Protein AF-A0A944BRL7-F1 (afdb_monomer_lite)

Radius of gyration: 16.15 Å; chains: 1; bounding box: 33×27×40 Å

Structure (mmCIF, N/CA/C/O backbone):
data_AF-A0A944BRL7-F1
#
_entry.id   AF-A0A944BRL7-F1
#
loop_
_atom_site.group_PDB
_atom_site.id
_atom_site.type_symbol
_atom_site.label_atom_id
_atom_site.label_alt_id
_atom_site.label_comp_id
_atom_site.label_asym_id
_atom_site.label_entity_id
_atom_site.label_seq_id
_atom_site.pdbx_PDB_ins_code
_atom_site.Cartn_x
_atom_site.Cartn_y
_atom_site.Cartn_z
_atom_site.occupancy
_atom_site.B_iso_or_equiv
_atom_site.auth_seq_id
_atom_site.auth_comp_id
_atom_site.auth_asym_id
_atom_site.auth_atom_id
_atom_site.pdbx_PDB_model_num
ATOM 1 N N . VAL A 1 1 ? 5.899 6.233 -6.248 1.00 95.56 1 VAL A N 1
ATOM 2 C CA . VAL A 1 1 ? 4.416 6.273 -6.319 1.00 95.56 1 VAL A CA 1
ATOM 3 C C . VAL A 1 1 ? 3.922 5.083 -7.126 1.00 95.56 1 VAL A C 1
ATOM 5 O O . VAL A 1 1 ? 4.526 4.786 -8.147 1.00 95.56 1 VAL A O 1
ATOM 8 N N . LEU A 1 2 ? 2.880 4.373 -6.679 1.00 96.81 2 LEU A N 1
ATOM 9 C CA . LEU A 1 2 ? 2.272 3.292 -7.467 1.00 96.81 2 LEU A CA 1
ATOM 10 C C . LEU A 1 2 ? 1.339 3.890 -8.526 1.00 96.81 2 LEU A C 1
ATOM 12 O O . LEU A 1 2 ? 0.418 4.630 -8.188 1.00 96.81 2 LEU A O 1
ATOM 16 N N . CYS A 1 3 ? 1.575 3.568 -9.796 1.00 96.88 3 CYS A N 1
ATOM 17 C CA . CYS A 1 3 ? 0.838 4.137 -10.934 1.00 96.88 3 CYS A CA 1
ATOM 18 C C . CYS A 1 3 ? 0.059 3.087 -11.734 1.00 96.88 3 CYS A C 1
ATOM 20 O O . CYS A 1 3 ? -0.658 3.432 -12.670 1.00 96.88 3 CYS A O 1
ATOM 22 N N . GLY A 1 4 ? 0.229 1.807 -11.414 1.00 97.25 4 GLY A N 1
ATOM 23 C CA . GLY A 1 4 ? -0.461 0.712 -12.081 1.00 97.25 4 GLY A CA 1
ATOM 24 C C . GLY A 1 4 ? -0.081 -0.636 -11.490 1.00 97.25 4 GLY A C 1
ATOM 25 O O . GLY A 1 4 ? 0.961 -0.769 -10.845 1.00 97.25 4 GLY A O 1
ATOM 26 N N . VAL A 1 5 ? -0.929 -1.625 -11.743 1.00 97.88 5 VAL A N 1
ATOM 27 C CA . VAL A 1 5 ? -0.745 -3.017 -11.338 1.00 97.88 5 VAL A CA 1
ATOM 28 C C . VAL A 1 5 ? -1.090 -3.918 -12.518 1.00 97.88 5 VAL A C 1
ATOM 30 O O . VAL A 1 5 ? -2.006 -3.620 -13.285 1.00 97.88 5 VAL A O 1
ATOM 33 N N . ASP A 1 6 ? -0.313 -4.978 -12.684 1.00 98.25 6 ASP A N 1
ATOM 34 C CA . ASP A 1 6 ? -0.582 -6.071 -13.614 1.00 98.25 6 ASP A CA 1
ATOM 35 C C . ASP A 1 6 ? -1.240 -7.209 -12.824 1.00 98.25 6 ASP A C 1
ATOM 37 O O . ASP A 1 6 ? -0.658 -7.667 -11.835 1.00 98.25 6 ASP A O 1
ATOM 41 N N . LEU A 1 7 ? -2.449 -7.617 -13.218 1.00 98.25 7 LEU A N 1
ATOM 42 C CA . LEU A 1 7 ? -3.236 -8.641 -12.530 1.00 98.25 7 LEU A CA 1
ATOM 43 C C . LEU A 1 7 ? -3.296 -9.922 -13.366 1.00 98.25 7 LEU A C 1
ATOM 45 O O . LEU A 1 7 ? -3.638 -9.885 -14.547 1.00 98.25 7 LEU A O 1
ATOM 49 N N . VAL A 1 8 ? -3.031 -11.059 -12.726 1.00 98.06 8 VAL A N 1
ATOM 50 C CA . VAL A 1 8 ? -3.260 -12.401 -13.276 1.00 98.06 8 VAL A CA 1
ATOM 51 C C . VAL A 1 8 ? -4.194 -13.124 -12.316 1.00 98.06 8 VAL A C 1
ATOM 53 O O . VAL A 1 8 ? -3.890 -13.222 -11.130 1.00 98.06 8 VAL A O 1
ATOM 56 N N . ASP A 1 9 ? -5.347 -13.580 -12.808 1.00 97.31 9 ASP A N 1
ATOM 57 C CA . ASP A 1 9 ? -6.398 -14.200 -11.986 1.00 97.31 9 ASP A CA 1
ATOM 58 C C . ASP A 1 9 ? -6.798 -13.332 -10.772 1.00 97.31 9 ASP A C 1
ATOM 60 O O . ASP A 1 9 ? -6.904 -13.820 -9.646 1.00 97.31 9 ASP A O 1
ATOM 64 N N . GLU A 1 10 ? -6.970 -12.022 -10.998 1.00 96.94 10 GLU A N 1
ATOM 65 C CA . GLU A 1 10 ? -7.275 -11.001 -9.975 1.00 96.94 10 GLU A CA 1
ATOM 66 C C . GLU A 1 10 ? -6.203 -10.828 -8.880 1.00 96.94 10 GLU A C 1
ATOM 68 O O . GLU A 1 10 ? -6.436 -10.155 -7.875 1.00 96.94 10 GLU A O 1
ATOM 73 N N . LYS A 1 11 ? -5.002 -11.392 -9.067 1.00 97.31 11 LYS A N 1
ATOM 74 C CA . LYS A 1 11 ? -3.873 -11.246 -8.140 1.00 97.31 11 LYS A CA 1
ATOM 75 C C . LYS A 1 11 ? -2.762 -10.382 -8.737 1.00 97.31 11 LYS A C 1
ATOM 77 O O . LYS A 1 11 ? -2.444 -10.547 -9.918 1.00 97.31 11 LYS A O 1
ATOM 82 N N . PRO A 1 12 ? -2.131 -9.495 -7.949 1.00 97.88 12 PRO A N 1
ATOM 83 C CA . PRO A 1 12 ? -0.991 -8.720 -8.415 1.00 97.88 12 PRO A CA 1
ATOM 84 C C . PRO A 1 12 ? 0.179 -9.617 -8.819 1.00 97.88 12 PRO A C 1
ATOM 86 O O . PRO A 1 12 ? 0.612 -10.486 -8.067 1.00 97.88 12 PRO A O 1
ATOM 89 N N . LEU A 1 13 ? 0.719 -9.379 -10.011 1.00 98.19 13 LEU A N 1
ATOM 90 C CA . LEU A 1 13 ? 1.982 -9.969 -10.453 1.00 98.19 13 LEU A CA 1
ATOM 91 C C . LEU A 1 13 ? 3.138 -8.973 -10.292 1.00 98.19 13 LEU A C 1
ATOM 93 O O . LEU A 1 13 ? 4.248 -9.333 -9.884 1.00 98.19 13 LEU A O 1
ATOM 97 N N . ARG A 1 14 ? 2.888 -7.709 -10.649 1.00 97.88 14 ARG A N 1
ATOM 98 C CA . ARG A 1 14 ? 3.872 -6.623 -10.596 1.00 97.88 14 ARG A CA 1
ATOM 99 C C . ARG A 1 14 ? 3.210 -5.250 -10.575 1.00 97.88 14 ARG A C 1
ATOM 101 O O . ARG A 1 14 ? 2.110 -5.056 -11.089 1.00 97.88 14 ARG A O 1
ATOM 108 N N . TRP A 1 15 ? 3.953 -4.281 -10.065 1.00 98.19 15 TRP A N 1
ATOM 109 C CA . TRP A 1 15 ? 3.545 -2.899 -9.874 1.00 98.19 15 TRP A CA 1
ATOM 110 C C . TRP A 1 15 ? 4.404 -1.964 -10.715 1.00 98.19 15 TRP A C 1
ATOM 112 O O . TRP A 1 15 ? 5.630 -2.102 -10.767 1.00 98.19 15 TRP A O 1
ATOM 122 N N . LYS A 1 16 ? 3.771 -0.974 -11.343 1.00 97.31 16 LYS A N 1
ATOM 123 C CA . LYS A 1 16 ? 4.461 0.147 -11.986 1.00 97.31 16 LYS A CA 1
ATOM 124 C C . LYS A 1 16 ? 4.698 1.240 -10.951 1.00 97.31 16 LYS A C 1
ATOM 126 O O . LYS A 1 16 ? 3.743 1.753 -10.364 1.00 97.31 16 LYS A O 1
ATOM 131 N N . VAL A 1 17 ? 5.957 1.624 -10.776 1.00 97.06 17 VAL A N 1
ATOM 132 C CA . VAL A 1 17 ? 6.389 2.592 -9.766 1.00 97.06 17 VAL A CA 1
ATOM 133 C C . VAL A 1 17 ? 7.007 3.807 -10.445 1.00 97.06 17 VAL A C 1
ATOM 135 O O . VAL A 1 17 ? 7.982 3.675 -11.176 1.00 97.06 17 VAL A O 1
ATOM 138 N N . GLU A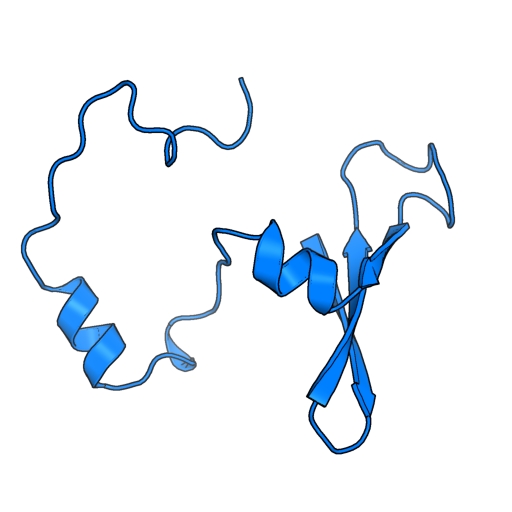 1 18 ? 6.460 4.991 -10.204 1.00 96.00 18 GLU A N 1
ATOM 139 C CA . GLU A 1 18 ? 7.101 6.264 -10.543 1.00 96.00 18 GLU A CA 1
ATOM 140 C C . GLU A 1 18 ? 8.070 6.665 -9.430 1.00 96.00 18 GLU A C 1
ATOM 142 O O . GLU A 1 18 ? 7.683 6.700 -8.253 1.00 96.00 18 GLU A O 1
ATOM 147 N N . ASN A 1 19 ? 9.316 6.958 -9.793 1.00 94.00 19 ASN A N 1
ATOM 148 C CA . ASN A 1 19 ? 10.325 7.461 -8.868 1.00 94.00 19 ASN A CA 1
ATOM 149 C C . ASN A 1 19 ? 10.542 8.975 -9.051 1.00 94.00 19 ASN A C 1
ATOM 151 O O . ASN A 1 19 ? 10.187 9.542 -10.081 1.00 94.00 19 ASN A O 1
ATOM 155 N N . SER A 1 20 ? 11.136 9.642 -8.061 1.00 93.12 20 SER A N 1
ATOM 156 C CA . SER A 1 20 ? 11.341 11.099 -8.041 1.00 93.12 20 SER A CA 1
ATOM 157 C C . SER A 1 20 ? 12.725 11.551 -8.527 1.00 93.12 20 SER A C 1
ATOM 159 O O . SER A 1 20 ? 13.075 12.720 -8.390 1.00 93.12 20 SER A O 1
ATOM 161 N N . TRP A 1 21 ? 13.521 10.667 -9.136 1.00 91.56 21 TRP A N 1
ATOM 162 C CA . TRP A 1 21 ? 14.870 10.980 -9.643 1.00 91.56 21 TRP A CA 1
ATOM 163 C C . TRP A 1 21 ? 14.877 11.578 -11.063 1.00 91.56 21 TRP A C 1
ATOM 165 O O . TRP A 1 21 ? 15.884 11.542 -11.770 1.00 91.56 21 TRP A O 1
ATOM 175 N N . GLY A 1 22 ? 13.746 12.138 -11.496 1.00 89.62 22 GLY A N 1
ATOM 176 C CA . GLY A 1 22 ? 13.550 12.645 -12.852 1.00 89.62 22 GLY A CA 1
ATOM 177 C C . GLY A 1 22 ? 13.501 11.523 -13.892 1.00 89.62 22 GLY A C 1
ATOM 178 O O . GLY A 1 22 ? 13.140 10.388 -13.595 1.00 89.62 22 GLY A O 1
ATOM 179 N N . THR A 1 23 ? 13.880 11.834 -15.131 1.00 90.88 23 THR A N 1
ATOM 180 C CA . THR A 1 23 ? 13.937 10.851 -16.230 1.00 90.88 23 THR A CA 1
ATOM 181 C C . THR A 1 23 ? 15.203 9.992 -16.210 1.00 90.88 23 THR A C 1
ATOM 183 O O . THR A 1 23 ? 15.402 9.165 -17.100 1.00 90.88 23 THR A O 1
ATOM 186 N N . VAL A 1 24 ? 16.064 10.180 -15.206 1.00 81.31 24 VAL A N 1
ATOM 187 C CA . VAL A 1 24 ? 17.280 9.393 -15.007 1.00 81.31 24 VAL A CA 1
ATOM 188 C C . VAL A 1 24 ? 16.893 7.992 -14.530 1.00 81.31 24 VAL A C 1
ATOM 190 O O . VAL A 1 24 ? 16.152 7.835 -13.564 1.00 81.31 24 VAL A O 1
ATOM 193 N N . GLY A 1 25 ? 17.405 6.963 -15.208 1.00 76.06 25 GLY A N 1
ATOM 194 C CA . GLY A 1 25 ? 17.113 5.558 -14.911 1.00 76.06 25 GLY A CA 1
ATOM 195 C C . GLY A 1 25 ? 16.480 4.824 -16.094 1.00 76.06 25 GLY A C 1
ATOM 196 O O . GLY A 1 25 ? 16.603 5.241 -17.244 1.00 76.06 25 GLY A O 1
ATOM 197 N N . GLN A 1 26 ? 15.824 3.696 -15.816 1.00 76.69 26 GLN A N 1
ATOM 198 C CA . GLN A 1 26 ? 15.093 2.935 -16.835 1.00 76.69 26 GLN A CA 1
ATOM 199 C C . GLN A 1 26 ? 13.708 3.547 -17.084 1.00 76.69 26 GLN A C 1
ATOM 201 O O . GLN A 1 26 ? 13.145 4.211 -16.217 1.00 76.69 26 GLN A O 1
ATOM 206 N N . ASN A 1 27 ? 13.157 3.315 -18.279 1.00 90.25 27 ASN A N 1
ATOM 207 C CA . ASN A 1 27 ? 11.767 3.629 -18.636 1.00 90.25 27 ASN A CA 1
ATOM 208 C C . ASN A 1 27 ? 11.302 5.052 -18.255 1.00 90.25 27 ASN A C 1
ATOM 210 O O . ASN A 1 27 ? 10.193 5.218 -17.753 1.00 90.25 27 ASN A O 1
ATOM 214 N N . ASN A 1 28 ? 12.133 6.076 -18.484 1.00 92.31 28 ASN A N 1
ATOM 215 C CA . ASN A 1 28 ? 11.829 7.480 -18.165 1.00 92.31 28 ASN A CA 1
ATOM 216 C C . ASN A 1 28 ? 11.468 7.718 -16.683 1.00 92.31 28 ASN A C 1
ATOM 218 O O . ASN A 1 28 ? 10.511 8.431 -16.391 1.00 92.31 28 ASN A O 1
ATOM 222 N N . GLY A 1 29 ? 12.214 7.108 -15.755 1.00 93.62 29 GLY A N 1
ATOM 223 C CA . GLY A 1 29 ? 12.016 7.278 -14.307 1.00 93.62 29 GLY A CA 1
ATOM 224 C C . GLY A 1 29 ? 11.025 6.290 -13.680 1.00 93.62 29 GLY A C 1
ATOM 225 O O . GLY A 1 29 ? 10.729 6.379 -12.486 1.00 93.62 29 GLY A O 1
ATOM 226 N N . TYR A 1 30 ? 10.526 5.328 -14.464 1.00 95.25 30 TYR A N 1
ATOM 227 C CA . TYR A 1 30 ? 9.620 4.285 -13.991 1.00 95.25 30 TYR A CA 1
ATOM 228 C C . TYR A 1 30 ? 10.330 2.956 -13.743 1.00 95.25 30 TYR A C 1
ATOM 230 O O . TYR A 1 30 ? 11.158 2.487 -14.525 1.00 95.25 30 TYR A O 1
ATOM 238 N N . TYR A 1 31 ? 9.902 2.293 -12.678 1.00 95.25 31 TYR A N 1
ATOM 239 C CA . TYR A 1 31 ? 10.377 0.988 -12.253 1.00 95.25 31 TYR A CA 1
ATOM 240 C C . TYR A 1 31 ? 9.235 -0.026 -12.276 1.00 95.25 31 TYR A C 1
ATOM 242 O O . TYR A 1 31 ? 8.054 0.324 -12.201 1.00 95.25 31 TYR A O 1
ATOM 250 N N . ILE A 1 32 ? 9.605 -1.300 -12.384 1.00 96.12 32 ILE A N 1
ATOM 251 C CA . ILE A 1 32 ? 8.697 -2.430 -12.211 1.00 96.12 32 ILE A CA 1
ATOM 252 C C . ILE A 1 32 ? 9.111 -3.140 -10.928 1.00 96.12 32 ILE A C 1
ATOM 254 O O . ILE A 1 32 ? 10.266 -3.539 -10.788 1.00 96.12 32 ILE A O 1
ATOM 258 N N . MET A 1 33 ? 8.166 -3.297 -10.011 1.00 97.44 33 MET A N 1
ATOM 259 C CA . MET A 1 33 ? 8.353 -3.992 -8.741 1.00 97.44 33 MET A CA 1
ATOM 260 C C . MET A 1 33 ? 7.541 -5.286 -8.764 1.00 97.44 33 MET A C 1
ATOM 262 O O . MET A 1 33 ? 6.354 -5.246 -9.076 1.00 97.44 33 MET A O 1
ATOM 266 N N . SER A 1 34 ? 8.158 -6.435 -8.480 1.00 98.06 34 SER A N 1
ATOM 267 C CA . SER A 1 34 ? 7.424 -7.705 -8.385 1.00 98.06 34 SER A CA 1
ATOM 268 C C . SER A 1 34 ? 6.521 -7.726 -7.156 1.00 98.06 34 SER A C 1
ATOM 270 O O . SER A 1 34 ? 6.810 -7.052 -6.165 1.00 98.06 34 SER A O 1
ATOM 272 N N . GLU A 1 35 ? 5.475 -8.550 -7.186 1.00 97.88 35 GLU A N 1
ATOM 273 C CA . GLU A 1 35 ? 4.634 -8.759 -6.002 1.00 97.88 35 GLU A CA 1
ATOM 274 C C . GLU A 1 35 ? 5.440 -9.261 -4.797 1.00 97.88 35 GLU A C 1
ATOM 276 O O . GLU A 1 35 ? 5.348 -8.710 -3.709 1.00 97.88 35 GLU A O 1
ATOM 281 N N . SER A 1 36 ? 6.361 -10.204 -5.012 1.00 97.88 36 SER A N 1
ATOM 282 C CA . SER A 1 36 ? 7.243 -10.708 -3.950 1.00 97.88 36 SER A CA 1
ATOM 283 C C . SER A 1 36 ? 8.139 -9.636 -3.318 1.00 97.88 36 SER A C 1
ATOM 285 O O . SER A 1 36 ? 8.557 -9.772 -2.168 1.00 97.88 36 SER A O 1
ATOM 287 N N . PHE A 1 37 ? 8.474 -8.579 -4.064 1.00 98.00 37 PHE A N 1
ATOM 288 C CA . PHE A 1 37 ? 9.208 -7.446 -3.516 1.00 98.00 37 PHE A CA 1
ATOM 289 C C . PHE A 1 37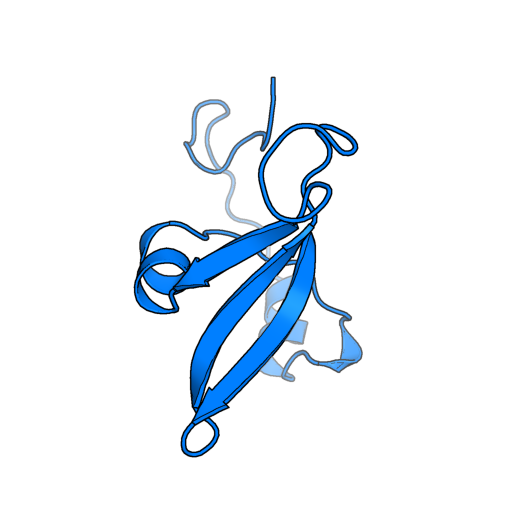 ? 8.273 -6.552 -2.703 1.00 98.00 37 PHE A C 1
ATOM 291 O O . PHE A 1 37 ? 8.659 -6.114 -1.622 1.00 98.00 37 PHE A O 1
ATOM 298 N N . PHE A 1 38 ? 7.055 -6.311 -3.202 1.00 97.56 38 PHE A N 1
ATOM 299 C CA . PHE A 1 38 ? 6.031 -5.557 -2.486 1.00 97.56 38 PHE A CA 1
ATOM 300 C C . PHE A 1 38 ? 5.762 -6.179 -1.110 1.00 97.56 38 PHE A C 1
ATOM 302 O O . PHE A 1 38 ? 5.967 -5.513 -0.100 1.00 97.56 38 PHE A O 1
ATOM 309 N N . GLU A 1 39 ? 5.445 -7.474 -1.058 1.00 96.88 39 GLU A N 1
ATOM 310 C CA . GLU A 1 39 ? 5.149 -8.185 0.195 1.00 96.88 39 GLU A CA 1
ATOM 311 C C . GLU A 1 39 ? 6.304 -8.141 1.206 1.00 96.88 39 GLU A C 1
ATOM 313 O O . GLU A 1 39 ? 6.082 -8.100 2.415 1.00 96.88 39 GLU A O 1
ATOM 318 N N . LYS A 1 40 ? 7.552 -8.176 0.725 1.00 97.19 40 LYS A N 1
ATOM 319 C CA . LYS A 1 40 ? 8.728 -8.294 1.594 1.00 97.19 40 LYS A CA 1
ATOM 320 C C . LYS A 1 40 ? 9.304 -6.953 2.045 1.00 97.19 40 LYS A C 1
ATOM 322 O O . LYS A 1 40 ? 9.928 -6.896 3.104 1.00 97.19 40 LYS A O 1
ATOM 327 N N . PHE A 1 41 ? 9.178 -5.912 1.226 1.00 96.44 41 PHE A N 1
ATOM 328 C CA . PHE A 1 41 ? 9.937 -4.670 1.400 1.00 96.44 41 PHE A CA 1
ATOM 329 C C . PHE A 1 41 ? 9.085 -3.398 1.367 1.00 96.44 41 PHE A C 1
ATOM 331 O O . PHE A 1 41 ? 9.625 -2.317 1.606 1.00 96.44 41 PHE A O 1
ATOM 338 N N . VAL A 1 42 ? 7.781 -3.486 1.089 1.00 95.75 42 VAL A N 1
ATOM 339 C CA . VAL A 1 42 ? 6.867 -2.345 1.221 1.00 95.75 42 VAL A CA 1
ATOM 340 C C . VAL A 1 42 ? 6.156 -2.429 2.564 1.00 95.75 42 VAL A C 1
ATOM 342 O O . VAL A 1 42 ? 5.444 -3.381 2.853 1.00 95.75 42 VAL A O 1
ATOM 345 N N . PHE A 1 43 ? 6.348 -1.398 3.382 1.00 93.62 43 PHE A N 1
ATOM 346 C CA . PHE A 1 43 ? 5.839 -1.359 4.754 1.00 93.62 43 PHE A CA 1
ATOM 347 C C . PHE A 1 43 ? 4.599 -0.483 4.919 1.00 93.62 43 PHE A C 1
ATOM 349 O O . PHE A 1 43 ? 3.816 -0.684 5.840 1.00 93.62 43 PHE A O 1
ATOM 356 N N . GLN A 1 44 ? 4.434 0.523 4.059 1.00 93.75 44 GLN A N 1
ATOM 357 C CA . GLN A 1 44 ? 3.388 1.529 4.195 1.00 93.75 44 GLN A CA 1
ATOM 358 C C . GLN A 1 44 ? 2.833 1.914 2.825 1.00 93.75 44 GLN A C 1
ATOM 360 O O . GLN A 1 44 ? 3.570 2.057 1.847 1.00 93.75 44 GLN A O 1
ATOM 365 N N . ALA A 1 45 ? 1.522 2.132 2.777 1.00 94.19 45 ALA A N 1
ATOM 366 C CA . ALA A 1 45 ? 0.824 2.696 1.635 1.00 94.19 45 ALA A CA 1
ATOM 367 C C . ALA A 1 45 ? -0.229 3.693 2.124 1.00 94.19 45 ALA A C 1
ATOM 369 O O . ALA A 1 45 ? -0.833 3.517 3.179 1.00 94.19 45 ALA A O 1
ATOM 370 N N . ALA A 1 46 ? -0.470 4.735 1.333 1.00 95.44 46 ALA A N 1
ATOM 371 C CA . ALA A 1 46 ? -1.526 5.703 1.590 1.00 95.44 46 ALA A CA 1
ATOM 372 C C . ALA A 1 46 ? -2.657 5.501 0.579 1.00 95.44 46 ALA A C 1
ATOM 374 O O . ALA A 1 46 ? -2.449 5.607 -0.632 1.00 95.44 46 ALA A O 1
ATOM 375 N N . ILE A 1 47 ? -3.865 5.240 1.078 1.00 96.25 47 ILE A N 1
ATOM 376 C CA . ILE A 1 47 ? -5.075 5.107 0.261 1.00 96.25 47 ILE A CA 1
ATOM 377 C C . ILE A 1 47 ? -6.176 6.035 0.782 1.00 96.25 47 ILE A C 1
ATOM 379 O O . ILE A 1 47 ? -6.106 6.584 1.881 1.00 96.25 47 ILE A O 1
ATOM 383 N N . LYS A 1 48 ? -7.216 6.257 -0.027 1.00 97.31 48 LYS A N 1
ATOM 384 C CA . LYS A 1 48 ? -8.356 7.091 0.382 1.00 97.31 48 LYS A CA 1
ATOM 385 C C . LYS A 1 48 ? -9.178 6.362 1.449 1.00 97.31 48 LYS A C 1
ATOM 387 O O . LYS A 1 48 ? -9.556 5.218 1.225 1.00 97.31 48 LYS A O 1
ATOM 392 N N . LYS A 1 49 ? -9.579 7.075 2.510 1.00 96.75 49 LYS A N 1
ATOM 393 C CA . LYS A 1 49 ? -10.415 6.547 3.613 1.00 96.75 49 LYS A CA 1
ATOM 394 C C . LYS A 1 49 ? -11.672 5.797 3.157 1.00 96.75 49 LYS A C 1
ATOM 396 O O . LYS A 1 49 ? -12.092 4.864 3.813 1.00 96.75 49 LYS A O 1
ATOM 401 N N . LYS A 1 50 ? -12.261 6.171 2.013 1.00 97.56 50 LYS A N 1
ATOM 402 C CA . LYS A 1 50 ? -13.442 5.491 1.447 1.00 97.56 50 LYS A CA 1
ATOM 403 C C . LYS A 1 50 ? -13.222 4.013 1.083 1.00 97.56 50 LYS A C 1
ATOM 405 O O . LYS A 1 50 ? -14.187 3.349 0.734 1.00 97.56 50 LYS A O 1
ATOM 410 N N . TYR A 1 51 ? -11.971 3.552 1.048 1.00 97.44 51 TYR A N 1
ATOM 411 C CA . TYR A 1 51 ? -11.619 2.157 0.781 1.00 97.44 51 TYR A CA 1
ATOM 412 C C . TYR A 1 51 ? -11.385 1.346 2.058 1.00 97.44 51 TYR A C 1
ATOM 414 O O . TYR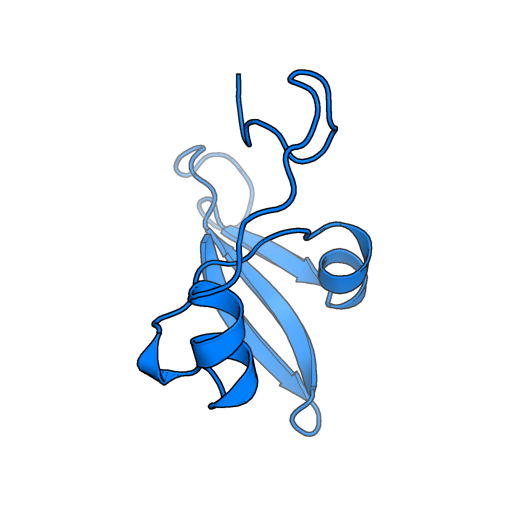 A 1 51 ? -11.129 0.155 1.954 1.00 97.44 51 TYR A O 1
ATOM 422 N N . PHE A 1 52 ? -11.449 1.980 3.232 1.00 97.31 52 PHE A N 1
ATOM 423 C CA . PHE A 1 52 ? -11.310 1.284 4.504 1.00 97.31 52 PHE A CA 1
ATOM 424 C C . PHE A 1 52 ? -12.603 0.540 4.835 1.00 97.31 52 PHE A C 1
ATOM 426 O O . PHE A 1 52 ? -13.708 1.009 4.545 1.00 97.31 52 PHE A O 1
ATOM 433 N N . THR A 1 53 ? -12.444 -0.607 5.473 1.00 97.69 53 THR A N 1
ATOM 434 C CA . THR A 1 53 ? -13.505 -1.337 6.162 1.00 97.69 53 THR A CA 1
ATOM 435 C C . THR A 1 53 ? -13.973 -0.570 7.404 1.00 97.69 53 THR A C 1
ATOM 437 O O . THR A 1 53 ? -13.304 0.338 7.898 1.00 97.69 53 THR A O 1
ATOM 440 N N . GLU A 1 54 ? -15.136 -0.937 7.946 1.00 97.56 54 GLU A N 1
ATOM 441 C CA . GLU A 1 54 ? -15.627 -0.344 9.198 1.00 97.56 54 GLU A CA 1
ATOM 442 C C . GLU A 1 54 ? -14.687 -0.605 10.385 1.00 97.56 54 GLU A C 1
ATOM 444 O O . GLU A 1 54 ? -14.578 0.236 11.274 1.00 97.56 54 GLU A O 1
ATOM 449 N N . GLU A 1 55 ? -14.010 -1.755 10.399 1.00 97.50 55 GLU A N 1
ATOM 450 C CA . GLU A 1 55 ? -13.027 -2.119 11.423 1.00 97.50 55 GLU A CA 1
ATOM 451 C C . GLU A 1 55 ? -11.799 -1.204 11.364 1.00 97.50 55 GLU A C 1
ATOM 453 O O . GLU A 1 55 ? -11.436 -0.595 12.367 1.00 97.50 55 GLU A O 1
ATOM 458 N N . GLU A 1 56 ? -11.222 -1.012 10.176 1.00 96.75 56 GLU A N 1
ATOM 459 C CA . GLU A 1 56 ? -10.079 -0.111 9.978 1.00 96.75 56 GLU A CA 1
ATOM 460 C C . GLU A 1 56 ? -10.429 1.349 10.297 1.00 96.75 56 GLU A C 1
ATOM 462 O O . GLU A 1 56 ? -9.592 2.085 10.813 1.00 96.75 56 GLU A O 1
ATOM 467 N N . LEU A 1 57 ? -11.663 1.789 10.018 1.00 97.06 57 LEU A N 1
ATOM 468 C CA . LEU A 1 57 ? -12.117 3.131 10.395 1.00 97.06 57 LEU A CA 1
ATOM 469 C C . LEU A 1 57 ? -12.203 3.308 11.913 1.00 97.06 57 LEU A C 1
ATOM 471 O O . LEU A 1 57 ? -11.817 4.366 12.403 1.00 97.06 57 LEU A O 1
ATOM 475 N N . LYS A 1 58 ? -12.667 2.291 12.649 1.00 96.88 58 LYS A N 1
ATOM 476 C CA . LYS A 1 58 ? -12.695 2.316 14.121 1.00 96.88 58 LYS A CA 1
ATOM 477 C C . LYS A 1 58 ? -11.292 2.287 14.717 1.00 96.88 58 LYS A C 1
ATOM 479 O O . LYS A 1 58 ? -11.041 3.015 15.669 1.00 96.88 58 LYS A O 1
ATOM 484 N N . A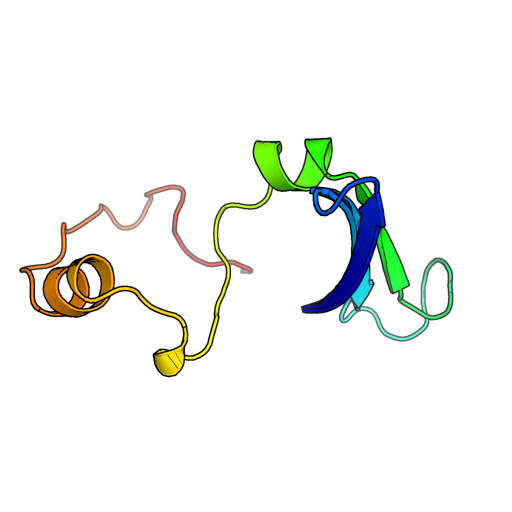LA A 1 59 ? -10.367 1.533 14.123 1.00 95.88 59 ALA A N 1
ATOM 485 C CA . ALA A 1 59 ? -8.974 1.489 14.569 1.00 95.88 59 ALA A CA 1
ATOM 486 C C . ALA A 1 59 ? -8.290 2.874 14.532 1.00 95.88 59 ALA A C 1
ATOM 488 O O . ALA A 1 59 ? -7.382 3.138 15.313 1.00 95.88 59 ALA A O 1
ATOM 489 N N . LEU A 1 60 ? -8.743 3.795 13.669 1.00 94.62 60 LEU A N 1
ATOM 490 C CA . LEU A 1 60 ? -8.250 5.181 13.649 1.00 94.62 60 LEU A CA 1
ATOM 491 C C . LEU A 1 60 ? -8.667 6.011 14.876 1.00 94.62 60 LEU A C 1
ATOM 493 O O . LEU A 1 60 ? -8.113 7.092 15.078 1.00 94.62 60 LEU A O 1
ATOM 497 N N . GLU A 1 61 ? -9.667 5.566 15.636 1.00 96.06 61 GLU A N 1
ATOM 498 C CA . GLU 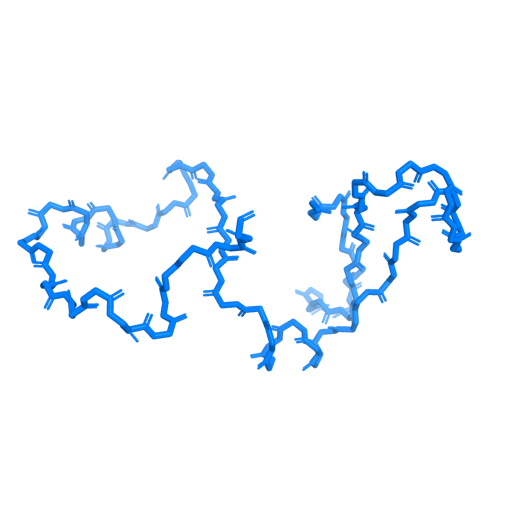A 1 61 ? -10.181 6.252 16.830 1.00 96.06 61 GLU A CA 1
ATOM 499 C C . GLU A 1 61 ? -9.506 5.765 18.122 1.00 96.06 61 GLU A C 1
ATOM 501 O O . GLU A 1 61 ? -9.701 6.358 19.183 1.00 96.06 61 GLU A O 1
ATOM 506 N N . GLU A 1 62 ? -8.714 4.694 18.040 1.00 97.00 62 GLU A N 1
ATOM 507 C CA . GLU A 1 62 ? -8.007 4.115 19.179 1.00 97.00 62 GLU A CA 1
ATOM 508 C C . GLU A 1 62 ? -6.823 4.985 19.625 1.00 97.00 62 GLU A C 1
ATOM 510 O O . GLU A 1 62 ? -6.256 5.772 18.861 1.00 97.00 62 GLU A O 1
ATOM 515 N N . GLU A 1 63 ? -6.429 4.838 20.892 1.00 97.31 63 GLU A N 1
ATOM 516 C CA . GLU A 1 63 ? -5.222 5.485 21.401 1.00 97.31 63 GLU A CA 1
ATOM 517 C C . GLU A 1 63 ? -3.988 4.919 20.670 1.00 97.31 63 GLU A C 1
ATOM 519 O O . GLU A 1 63 ? -3.772 3.703 20.676 1.00 97.31 63 GLU A O 1
ATOM 524 N N . PRO A 1 64 ? -3.161 5.765 20.025 1.00 95.31 64 PRO A N 1
ATOM 525 C CA . PRO A 1 64 ? -2.033 5.282 19.245 1.00 95.31 64 PRO A CA 1
ATOM 526 C C . PRO A 1 64 ? -0.960 4.678 20.151 1.00 95.31 64 PRO A C 1
ATOM 528 O O . PRO A 1 64 ? -0.618 5.220 21.203 1.00 95.31 64 PRO A O 1
ATOM 531 N N . THR A 1 65 ? -0.347 3.586 19.696 1.00 94.38 65 THR A N 1
ATOM 532 C CA . THR A 1 65 ? 0.830 3.032 20.371 1.00 94.38 65 THR A CA 1
ATOM 533 C C . THR A 1 65 ? 2.019 3.972 20.189 1.00 94.38 65 THR A C 1
ATOM 535 O O . THR A 1 65 ? 2.446 4.239 19.065 1.00 94.38 65 THR A O 1
ATOM 538 N N . LEU A 1 66 ? 2.573 4.467 21.298 1.00 94.81 66 LEU A N 1
ATOM 539 C CA . LEU A 1 66 ? 3.767 5.306 21.274 1.00 94.81 66 LEU A CA 1
ATOM 540 C C . LEU A 1 66 ? 5.015 4.449 21.051 1.00 94.81 66 LEU A C 1
ATOM 542 O O . LEU A 1 66 ? 5.358 3.600 21.873 1.00 94.81 66 LEU A O 1
ATOM 546 N N . LEU A 1 67 ? 5.708 4.711 19.947 1.00 93.81 67 LEU A N 1
ATOM 547 C CA . LEU A 1 67 ? 6.979 4.082 19.608 1.00 93.81 67 LEU A CA 1
ATOM 548 C C . LEU A 1 67 ? 8.155 4.993 19.992 1.00 93.81 67 LEU A C 1
ATOM 550 O O . LEU A 1 67 ? 8.006 6.220 20.026 1.00 93.81 67 LEU A O 1
ATOM 554 N N . PRO A 1 68 ? 9.332 4.422 20.308 1.00 93.38 68 PRO A N 1
ATOM 555 C CA . PRO A 1 68 ? 10.513 5.221 20.590 1.00 93.38 68 PRO A CA 1
ATOM 556 C C . PRO A 1 68 ? 10.965 6.003 19.342 1.00 93.38 68 PRO A C 1
ATOM 558 O O . PRO A 1 68 ? 10.755 5.545 18.221 1.00 93.38 68 PRO A O 1
ATOM 561 N N . PRO A 1 69 ? 11.676 7.136 19.501 1.00 91.56 69 PRO A N 1
ATOM 562 C CA . PRO A 1 69 ? 12.143 7.939 18.365 1.00 91.56 69 PRO A CA 1
ATOM 563 C C . PRO A 1 69 ? 13.066 7.216 17.370 1.00 91.56 69 PRO A C 1
ATOM 565 O O . PRO A 1 69 ? 13.252 7.696 16.260 1.00 91.56 69 PRO A O 1
ATOM 568 N N . TRP A 1 70 ? 13.678 6.099 17.773 1.00 91.75 70 TRP A N 1
ATOM 569 C CA . TRP A 1 70 ? 14.584 5.286 16.951 1.00 91.75 70 TRP A CA 1
ATOM 570 C C . TRP A 1 70 ? 13.923 4.014 16.400 1.00 91.75 70 TRP A C 1
ATOM 572 O O . TRP A 1 70 ? 14.623 3.116 15.928 1.00 91.75 70 TRP A O 1
ATOM 582 N N . ASP A 1 71 ? 12.600 3.894 16.514 1.00 93.75 71 ASP A N 1
ATOM 583 C CA . ASP A 1 71 ? 11.868 2.792 15.902 1.00 93.75 71 ASP A CA 1
ATOM 584 C C . ASP A 1 71 ? 12.082 2.787 14.373 1.00 93.75 71 ASP A C 1
ATOM 586 O O . ASP A 1 71 ? 12.074 3.855 13.751 1.00 93.75 71 ASP A O 1
ATOM 590 N N . PRO A 1 72 ? 12.296 1.618 13.739 1.00 89.69 72 PRO A N 1
ATOM 591 C CA . PRO A 1 72 ? 12.544 1.541 12.300 1.00 89.69 72 PRO A CA 1
ATOM 592 C C . PRO A 1 72 ? 11.363 2.016 11.437 1.00 89.69 72 PRO A C 1
ATOM 594 O O . PRO A 1 72 ? 11.573 2.303 10.260 1.00 89.69 72 PRO A O 1
ATOM 597 N N . PHE A 1 73 ? 10.148 2.149 11.985 1.00 88.62 73 PHE A N 1
ATOM 598 C CA . PHE A 1 73 ? 8.990 2.742 11.300 1.00 88.62 73 PHE A CA 1
ATOM 599 C C . PHE A 1 73 ? 8.957 4.282 11.387 1.00 88.62 73 PHE A C 1
ATOM 601 O O . PHE A 1 73 ? 7.895 4.890 11.536 1.00 88.62 73 PHE A O 1
ATOM 608 N N . GLY A 1 74 ? 10.131 4.910 11.305 1.00 79.75 74 GLY A N 1
ATOM 609 C CA . GLY A 1 74 ? 10.325 6.358 11.346 1.00 79.75 74 GLY A CA 1
ATOM 610 C C . GLY A 1 74 ? 10.199 7.049 9.982 1.00 79.75 74 GLY A C 1
ATOM 611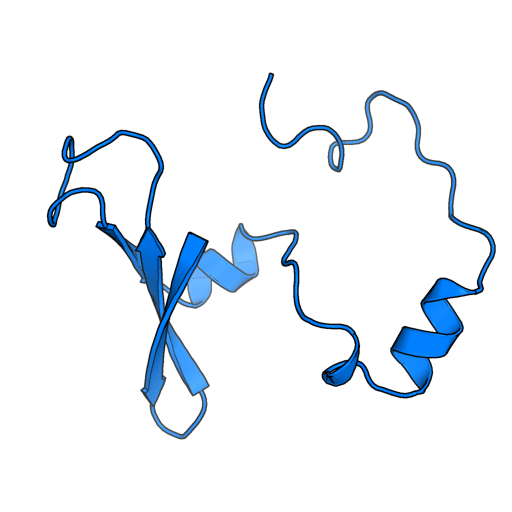 O O . GLY A 1 74 ? 9.293 6.782 9.192 1.00 79.75 74 GLY A O 1
ATOM 612 N N . THR A 1 75 ? 11.094 7.999 9.709 1.00 73.69 75 THR A N 1
ATOM 613 C CA . THR A 1 75 ? 11.075 8.824 8.494 1.00 73.69 75 THR A CA 1
ATOM 614 C C . THR A 1 75 ? 11.415 8.019 7.234 1.00 73.69 75 THR A C 1
ATOM 616 O O . THR A 1 75 ? 12.294 7.165 7.230 1.00 73.69 75 THR A O 1
ATOM 619 N N . LEU A 1 76 ? 10.717 8.308 6.128 1.00 65.44 76 LEU A N 1
ATOM 620 C CA . LEU A 1 76 ? 10.919 7.631 4.835 1.00 65.44 76 LEU A CA 1
ATOM 621 C C . LEU A 1 76 ? 12.168 8.114 4.070 1.00 65.44 76 LEU A C 1
ATOM 623 O O . LEU A 1 76 ? 12.606 7.454 3.130 1.00 65.44 76 LEU A O 1
ATOM 627 N N . ALA A 1 77 ? 12.711 9.269 4.442 1.00 55.75 77 ALA A N 1
ATOM 628 C CA . ALA A 1 77 ? 13.956 9.841 3.942 1.00 55.75 77 ALA A CA 1
ATOM 629 C C . ALA A 1 77 ? 14.557 10.735 5.041 1.00 55.75 77 ALA A C 1
ATOM 631 O O . ALA A 1 77 ? 13.808 11.209 5.902 1.00 55.75 77 ALA A O 1
ATOM 632 N N . ASP A 1 78 ? 15.875 10.941 4.997 1.00 46.09 78 ASP A N 1
ATOM 633 C CA . ASP A 1 78 ? 16.593 11.903 5.848 1.00 46.09 78 ASP A CA 1
ATOM 634 C C . ASP A 1 78 ? 16.387 13.356 5.385 1.00 46.09 78 ASP A C 1
ATOM 636 O O . ASP A 1 78 ? 16.342 13.592 4.151 1.00 46.09 78 ASP A O 1
#

Sequence (78 aa):
VLCGVDLVDEKPLRWKVENSWGTVGQNNGYYIMSESFFEKFVFQAAIKKKYFTEEELKALEEEPTLLPPWDPFGTLAD

Secondary structure (DSSP, 8-state):
-EEEEEEETTEEEEEEEE-SSTT-SSGGGEEEEEHHHHHHH-------GGGS-HHHHHHTTSPPPPPPTT-TTS-S--

pLDDT: mean 93.0, std 9.13, range [46.09, 98.25]

Foldseek 3Di:
DFDDFDDDPNDGQWTKDADPPALPDPPRRIDIGGPVCCVPPPDDDDDDPVPDDPVVVVVVVDDDDDDDQPPPPHDPDD